Protein AF-A0A359IH57-F1 (afdb_monomer_lite)

Foldseek 3Di:
DCVCVVDPQDDDDDDDVVPPVVVCVVLVPDAPPKDFDAAPVRHGLLEMEHDDCDALSVLLVVLLCVCRDVVDLPDDVVVLVVLQPPPAAAEEEQEDENHDNCSSVVQSVLSSSSNSYVSRHGYYYYDD

Sequence (128 aa):
MEFAEISDKIRVDVYDADKDTGEINELGIERVPAIALLDHSLKDTGIRFYGMPGGYEIHSLLGAVLVVSKRQTGLPEDLVRQIRRVDTPLHIQTYVTPTCPYCPSVVRLIHKMAFLNPLIRADMIEVT

Radius of gyration: 14.33 Å; chains: 1; bounding box: 34×35×44 Å

Structure (mmCIF, N/CA/C/O backbone):
data_AF-A0A359IH57-F1
#
_entry.id   AF-A0A359IH57-F1
#
loop_
_atom_site.group_PDB
_atom_site.id
_atom_site.type_symbol
_atom_site.label_atom_id
_atom_site.label_alt_id
_atom_site.label_comp_id
_atom_site.label_asym_id
_atom_site.label_entity_id
_atom_site.label_seq_id
_atom_site.pdbx_PDB_ins_code
_atom_site.Cartn_x
_atom_site.Cartn_y
_atom_site.Cartn_z
_atom_site.occupancy
_atom_site.B_iso_or_equiv
_atom_site.auth_seq_id
_atom_site.auth_comp_id
_atom_site.auth_asym_id
_atom_site.auth_atom_id
_atom_site.pdbx_PDB_model_num
ATOM 1 N N . MET A 1 1 ? 0.859 -11.803 -13.546 1.00 56.28 1 MET A N 1
ATOM 2 C CA . MET A 1 1 ? 1.321 -11.845 -12.142 1.00 56.28 1 MET A CA 1
ATOM 3 C C . MET A 1 1 ? 0.678 -13.065 -11.504 1.00 56.28 1 MET A C 1
ATOM 5 O O . MET A 1 1 ? -0.543 -13.095 -11.432 1.00 56.28 1 MET A O 1
ATOM 9 N N . GLU A 1 2 ? 1.465 -14.064 -11.096 1.00 66.00 2 GLU A N 1
ATOM 10 C CA . GLU A 1 2 ? 0.986 -15.371 -10.582 1.00 66.00 2 GLU A CA 1
ATOM 11 C C . GLU A 1 2 ? -0.013 -15.250 -9.413 1.00 66.00 2 GLU A C 1
ATOM 13 O O . GLU A 1 2 ? -0.796 -16.150 -9.145 1.00 66.00 2 GLU A O 1
ATOM 18 N N . PHE A 1 3 ? -0.049 -14.097 -8.742 1.00 69.56 3 PHE A N 1
ATOM 19 C CA . PHE A 1 3 ? -0.936 -13.797 -7.619 1.00 69.56 3 PHE A CA 1
ATOM 20 C C . PHE A 1 3 ? -2.441 -13.958 -7.917 1.00 69.56 3 PHE A C 1
ATOM 22 O O . PHE A 1 3 ? -3.204 -14.303 -7.016 1.00 69.56 3 PHE A O 1
ATOM 29 N N . ALA A 1 4 ? -2.873 -13.733 -9.164 1.00 71.56 4 ALA A N 1
ATOM 30 C CA . ALA A 1 4 ? -4.265 -13.945 -9.581 1.00 71.56 4 ALA A CA 1
ATOM 31 C C . ALA A 1 4 ? -4.644 -15.435 -9.656 1.00 71.56 4 ALA A C 1
ATOM 33 O O . ALA A 1 4 ? -5.810 -15.787 -9.527 1.00 71.56 4 ALA A O 1
ATOM 34 N N . GLU A 1 5 ? -3.665 -16.321 -9.833 1.00 82.19 5 GLU A N 1
ATOM 35 C CA . GLU A 1 5 ? -3.894 -17.763 -9.982 1.00 82.19 5 GLU A CA 1
ATOM 36 C C . GLU A 1 5 ? -4.093 -18.460 -8.628 1.00 82.19 5 GLU A C 1
ATOM 38 O O . GLU A 1 5 ? -4.534 -19.605 -8.564 1.00 82.19 5 GLU A O 1
ATOM 43 N N . ILE A 1 6 ? -3.804 -17.759 -7.526 1.00 84.12 6 ILE A N 1
ATOM 44 C CA . ILE A 1 6 ? -3.858 -18.300 -6.163 1.00 84.12 6 ILE A CA 1
ATOM 45 C C . ILE A 1 6 ? -5.303 -18.359 -5.634 1.00 84.12 6 ILE A C 1
ATOM 47 O O . ILE A 1 6 ? -5.609 -19.170 -4.758 1.00 84.12 6 ILE A O 1
ATOM 51 N N . SER A 1 7 ? -6.209 -17.507 -6.130 1.00 87.56 7 SER A N 1
ATOM 52 C CA . SER A 1 7 ? -7.623 -17.518 -5.738 1.00 87.56 7 SER A CA 1
ATOM 53 C C . SER A 1 7 ? -8.517 -16.831 -6.766 1.00 87.56 7 SER A C 1
ATOM 55 O O . SER A 1 7 ? -8.234 -15.728 -7.220 1.00 87.56 7 SER A O 1
ATOM 57 N N . ASP A 1 8 ? -9.687 -17.425 -6.987 1.00 90.50 8 ASP A N 1
ATOM 58 C CA . ASP A 1 8 ? -10.836 -16.877 -7.720 1.00 90.50 8 ASP A CA 1
ATOM 59 C C . ASP A 1 8 ? -11.366 -15.526 -7.195 1.00 90.50 8 ASP A C 1
ATOM 61 O O . ASP A 1 8 ? -12.119 -14.839 -7.883 1.00 90.50 8 ASP A O 1
ATOM 65 N N . LYS A 1 9 ? -10.978 -15.117 -5.982 1.00 90.44 9 LYS A N 1
ATOM 66 C CA . LYS A 1 9 ? -11.367 -13.838 -5.363 1.00 90.44 9 LYS A CA 1
ATOM 67 C C . LYS A 1 9 ? -10.444 -12.679 -5.726 1.00 90.44 9 LYS A C 1
ATOM 69 O O . LYS A 1 9 ? -10.699 -11.553 -5.298 1.00 90.44 9 LYS A O 1
ATOM 74 N N . ILE A 1 10 ? -9.356 -12.947 -6.442 1.00 92.06 10 ILE A N 1
ATOM 75 C CA . ILE A 1 10 ? -8.351 -11.952 -6.802 1.00 92.06 10 ILE A CA 1
ATOM 76 C C . ILE A 1 10 ? -8.419 -11.731 -8.307 1.00 92.06 10 ILE A C 1
ATOM 78 O O . ILE A 1 10 ? -8.247 -12.652 -9.098 1.00 92.06 10 ILE A O 1
ATOM 82 N N . ARG A 1 11 ? -8.635 -10.477 -8.699 1.00 93.06 11 ARG A N 1
ATOM 83 C CA . ARG A 1 11 ? -8.602 -10.035 -10.092 1.00 93.06 11 ARG A CA 1
ATOM 84 C C . ARG A 1 11 ? -7.422 -9.093 -10.274 1.00 93.06 11 ARG A C 1
ATOM 86 O O . ARG A 1 11 ? -7.210 -8.215 -9.441 1.00 93.06 11 ARG A O 1
ATOM 93 N N . VAL A 1 12 ? -6.666 -9.287 -11.347 1.00 94.00 12 VAL A N 1
ATOM 94 C CA . VAL A 1 12 ? -5.527 -8.438 -11.701 1.00 94.00 12 VAL A CA 1
ATOM 95 C C . VAL A 1 12 ? -5.767 -7.893 -13.097 1.00 94.00 12 VAL A C 1
ATOM 97 O O . VAL A 1 12 ? -5.829 -8.667 -14.049 1.00 94.00 12 VAL A O 1
ATOM 100 N N . ASP A 1 13 ? -5.864 -6.572 -13.192 1.00 93.44 13 ASP A N 1
ATOM 101 C CA . ASP A 1 13 ? -5.822 -5.848 -14.458 1.00 93.44 13 ASP A CA 1
ATOM 102 C C . ASP A 1 13 ? -4.405 -5.308 -14.654 1.00 93.44 13 ASP A C 1
ATOM 104 O O . ASP A 1 13 ? -3.793 -4.804 -13.709 1.00 93.44 13 ASP A O 1
ATOM 108 N N . VAL A 1 14 ? -3.870 -5.453 -15.865 1.00 94.44 14 VAL A N 1
ATOM 109 C CA . VAL A 1 14 ? -2.531 -4.977 -16.222 1.00 94.44 14 VAL A CA 1
ATOM 110 C C . VAL A 1 14 ? -2.683 -3.896 -17.275 1.00 94.44 14 VAL A C 1
ATOM 112 O O . VAL A 1 14 ? -3.304 -4.136 -18.306 1.00 94.44 14 VAL A O 1
ATOM 115 N N . TYR A 1 15 ? -2.085 -2.743 -16.997 1.00 95.50 15 TYR A N 1
ATOM 116 C CA . TYR A 1 15 ? -2.100 -1.567 -17.856 1.00 95.50 15 TYR A CA 1
ATOM 117 C C . TYR A 1 15 ? -0.685 -1.280 -18.369 1.00 95.50 15 TYR A C 1
ATOM 119 O O . TYR A 1 15 ? 0.298 -1.431 -17.637 1.00 95.50 15 TYR A O 1
ATOM 127 N N . ASP A 1 16 ? -0.586 -0.890 -19.633 1.00 95.38 16 ASP A N 1
ATOM 128 C CA . ASP A 1 16 ? 0.622 -0.448 -20.320 1.00 95.38 16 ASP A CA 1
ATOM 129 C C . ASP A 1 16 ? 0.789 1.066 -20.126 1.00 95.38 16 ASP A C 1
ATOM 131 O O . ASP A 1 16 ? -0.102 1.854 -20.443 1.00 95.38 16 ASP A O 1
ATOM 135 N N . ALA A 1 17 ? 1.946 1.476 -19.601 1.00 92.19 17 ALA A N 1
ATOM 136 C CA . ALA A 1 17 ? 2.218 2.864 -19.234 1.00 92.19 17 ALA A CA 1
ATOM 137 C C . ALA A 1 17 ? 2.135 3.851 -20.410 1.00 92.19 17 ALA A C 1
ATOM 139 O O . ALA A 1 17 ? 1.833 5.024 -20.191 1.00 92.19 17 ALA A O 1
ATOM 140 N N . ASP A 1 18 ? 2.374 3.384 -21.637 1.00 92.44 18 ASP A N 1
ATOM 141 C CA . ASP A 1 18 ? 2.370 4.226 -22.830 1.00 92.44 18 ASP A CA 1
ATOM 142 C C . ASP A 1 18 ? 0.986 4.287 -23.494 1.00 92.44 18 ASP A C 1
ATOM 144 O O . ASP A 1 18 ? 0.684 5.243 -24.213 1.00 92.44 18 ASP A O 1
ATOM 148 N N . LYS A 1 19 ? 0.136 3.274 -23.277 1.00 95.69 19 LYS A N 1
ATOM 149 C CA . LYS A 1 19 ? -1.166 3.140 -23.956 1.00 95.69 19 LYS A CA 1
ATOM 150 C C . LYS A 1 19 ? -2.349 3.500 -23.066 1.00 95.69 19 LYS A C 1
ATOM 152 O O . LYS A 1 19 ? -3.249 4.200 -23.520 1.00 95.69 19 LYS A O 1
ATOM 157 N N . ASP A 1 20 ? -2.314 3.098 -21.802 1.00 95.12 20 ASP A N 1
ATOM 158 C CA . ASP A 1 20 ? -3.452 3.154 -20.875 1.00 95.12 20 ASP A CA 1
ATOM 159 C C . ASP A 1 20 ? -3.335 4.360 -19.927 1.00 95.12 20 ASP A C 1
ATOM 161 O O . ASP A 1 20 ? -3.554 4.299 -18.715 1.00 95.12 20 ASP A O 1
ATOM 165 N N . THR A 1 21 ? -2.903 5.492 -20.487 1.00 92.88 21 THR A N 1
ATOM 166 C CA . THR A 1 21 ? -2.606 6.710 -19.718 1.00 92.88 21 THR A CA 1
ATOM 167 C C . THR A 1 21 ? -3.836 7.282 -19.012 1.00 92.88 21 THR A C 1
ATOM 169 O O . THR A 1 21 ? -3.692 7.901 -17.958 1.00 92.88 21 THR A O 1
ATOM 172 N N . GLY A 1 22 ? -5.043 7.079 -19.551 1.00 94.12 22 GLY A N 1
ATOM 173 C CA . GLY A 1 22 ? -6.288 7.525 -18.923 1.00 94.12 22 GLY A CA 1
ATOM 174 C C . GLY A 1 22 ? -6.544 6.795 -17.607 1.00 94.12 22 GLY A C 1
ATOM 175 O O . GLY A 1 22 ? -6.659 7.422 -16.558 1.00 94.12 22 GLY A O 1
ATOM 176 N N . GLU A 1 23 ? -6.528 5.468 -17.659 1.00 92.88 23 GLU A N 1
ATOM 177 C CA . GLU A 1 23 ? -6.750 4.557 -16.540 1.00 92.88 23 GLU A CA 1
ATOM 178 C C . GLU A 1 23 ? -5.693 4.749 -15.441 1.00 92.88 23 GLU A C 1
ATOM 180 O O . GLU A 1 23 ? -6.008 4.808 -14.250 1.00 92.88 23 GLU A O 1
ATOM 185 N N . ILE A 1 24 ? -4.426 4.918 -15.833 1.00 93.75 24 ILE A N 1
ATOM 186 C CA . ILE A 1 24 ? -3.310 5.188 -14.914 1.00 93.75 24 ILE A CA 1
ATOM 187 C C . ILE A 1 24 ? -3.506 6.523 -14.182 1.00 93.75 24 ILE A C 1
ATOM 189 O O . ILE A 1 24 ? -3.310 6.593 -12.962 1.00 93.75 24 ILE A O 1
ATOM 193 N N . ASN A 1 25 ? -3.925 7.569 -14.901 1.00 93.56 25 ASN A N 1
ATOM 194 C CA . ASN A 1 25 ? -4.190 8.884 -14.319 1.00 93.56 25 ASN A CA 1
ATOM 195 C C . ASN A 1 25 ? -5.411 8.867 -13.387 1.00 93.56 25 ASN A C 1
ATOM 197 O O . ASN A 1 25 ? -5.371 9.499 -12.332 1.00 93.56 25 ASN A O 1
ATOM 201 N N . GLU A 1 26 ? -6.466 8.117 -13.719 1.00 93.50 26 GLU A N 1
ATOM 202 C CA . GLU A 1 26 ? -7.648 7.951 -12.858 1.00 93.50 26 GLU A CA 1
ATOM 203 C C . GLU A 1 26 ? -7.315 7.254 -11.532 1.00 93.50 26 GLU A C 1
ATOM 205 O O . GLU A 1 26 ? -7.825 7.637 -10.478 1.00 93.50 26 GLU A O 1
ATOM 210 N N . LEU A 1 27 ? -6.398 6.283 -11.551 1.00 93.50 27 LEU A N 1
ATOM 211 C CA . LEU A 1 27 ? -5.866 5.637 -10.344 1.00 93.50 27 LEU A CA 1
ATOM 212 C C . LEU A 1 27 ? -4.844 6.514 -9.592 1.00 93.50 27 LEU A C 1
ATOM 214 O O . LEU A 1 27 ? -4.356 6.149 -8.509 1.00 93.50 27 LEU A O 1
ATOM 218 N N . GLY A 1 28 ? -4.508 7.673 -10.164 1.00 93.38 28 GLY A N 1
ATOM 219 C CA . GLY A 1 28 ? -3.525 8.620 -9.661 1.00 93.38 28 GLY A CA 1
ATOM 220 C C . GLY A 1 28 ? -2.133 8.010 -9.550 1.00 93.38 28 GLY A C 1
ATOM 221 O O . GLY A 1 28 ? -1.437 8.301 -8.582 1.00 93.38 28 GLY A O 1
ATOM 222 N N . ILE A 1 29 ? -1.753 7.094 -10.439 1.00 95.44 29 ILE A N 1
ATOM 223 C CA . ILE A 1 29 ? -0.433 6.458 -10.437 1.00 95.44 29 ILE A CA 1
ATOM 224 C C . ILE A 1 29 ? 0.601 7.434 -11.002 1.00 95.44 29 ILE A C 1
ATOM 226 O O . ILE A 1 29 ? 0.473 7.914 -12.120 1.00 95.44 29 ILE A O 1
ATOM 230 N N . GLU A 1 30 ? 1.640 7.727 -10.218 1.00 91.56 30 GLU A N 1
ATOM 231 C CA . GLU A 1 30 ? 2.654 8.737 -10.573 1.00 91.56 30 GLU A CA 1
ATOM 232 C C . GLU A 1 30 ? 3.933 8.132 -11.164 1.00 91.56 30 GLU A C 1
ATOM 234 O O . GLU A 1 30 ? 4.746 8.830 -11.766 1.00 91.56 30 GLU A O 1
ATOM 239 N N . ARG A 1 31 ? 4.164 6.843 -10.908 1.00 92.56 31 ARG A N 1
ATOM 240 C CA . ARG A 1 31 ? 5.411 6.124 -11.187 1.00 92.56 31 ARG A CA 1
ATOM 241 C C . ARG A 1 31 ? 5.085 4.700 -11.616 1.00 92.56 31 ARG A C 1
ATOM 243 O O . ARG A 1 31 ? 4.093 4.139 -11.168 1.00 92.56 31 ARG A O 1
ATOM 250 N N . VAL A 1 32 ? 5.937 4.103 -12.441 1.00 93.75 32 VAL A N 1
ATOM 251 C CA . VAL A 1 32 ? 5.841 2.692 -12.844 1.00 93.75 32 VAL A CA 1
ATOM 252 C C . VAL A 1 32 ? 7.190 1.991 -12.618 1.00 93.75 32 VAL A C 1
ATOM 254 O O . VAL A 1 32 ? 8.221 2.661 -12.692 1.00 93.75 32 VAL A O 1
ATOM 257 N N . PRO A 1 33 ? 7.217 0.673 -12.338 1.00 94.56 33 PRO A N 1
ATOM 258 C CA . PRO A 1 33 ? 6.066 -0.219 -12.169 1.00 94.56 33 PRO A CA 1
ATOM 259 C C . PRO A 1 33 ? 5.290 0.077 -10.878 1.00 94.56 33 PRO A C 1
ATOM 261 O O . PRO A 1 33 ? 5.877 0.472 -9.869 1.00 94.56 33 PRO A O 1
ATOM 264 N N . ALA A 1 34 ? 3.968 -0.109 -10.921 1.00 96.12 34 ALA A N 1
ATOM 265 C CA . ALA A 1 34 ? 3.092 0.128 -9.780 1.00 96.12 34 ALA A CA 1
ATOM 266 C C . ALA A 1 34 ? 1.978 -0.909 -9.654 1.00 96.12 34 ALA A C 1
ATOM 268 O O . ALA A 1 34 ? 1.496 -1.456 -10.644 1.00 96.12 34 ALA A O 1
ATOM 269 N N . ILE A 1 35 ? 1.531 -1.119 -8.419 1.00 96.38 35 ILE A N 1
ATOM 270 C CA . ILE A 1 35 ? 0.332 -1.881 -8.078 1.00 96.38 35 ILE A CA 1
ATOM 271 C C . ILE A 1 35 ? -0.591 -0.958 -7.284 1.00 96.38 35 ILE A C 1
ATOM 273 O O . ILE A 1 35 ? -0.240 -0.531 -6.183 1.00 96.38 35 ILE A O 1
ATOM 277 N N . ALA A 1 36 ? -1.779 -0.681 -7.823 1.00 97.19 36 ALA A N 1
ATOM 278 C CA . ALA A 1 36 ? -2.890 -0.098 -7.077 1.00 97.19 36 ALA A CA 1
ATOM 279 C C . ALA A 1 36 ? -3.762 -1.220 -6.508 1.00 97.19 36 ALA A C 1
ATOM 281 O O . ALA A 1 36 ? -4.119 -2.154 -7.228 1.00 97.19 36 ALA A O 1
ATOM 282 N N . LEU A 1 37 ? -4.123 -1.133 -5.227 1.00 97.12 37 LEU A N 1
ATOM 283 C CA . LEU A 1 37 ? -5.049 -2.085 -4.619 1.00 97.12 37 LEU A CA 1
ATOM 284 C C . LEU A 1 37 ? -6.453 -1.477 -4.556 1.00 97.12 37 LEU A C 1
ATOM 286 O O . LEU A 1 37 ? -6.652 -0.412 -3.976 1.00 97.12 37 LEU A O 1
ATOM 290 N N . LEU A 1 38 ? -7.421 -2.171 -5.153 1.00 96.94 38 LEU A N 1
ATOM 291 C CA . LEU A 1 38 ? -8.836 -1.803 -5.135 1.00 96.94 38 LEU A CA 1
ATOM 292 C C . LEU A 1 38 ? -9.626 -2.798 -4.280 1.00 96.94 38 LEU A C 1
ATOM 294 O O . LEU A 1 38 ? -9.218 -3.949 -4.108 1.00 96.94 38 LEU A O 1
ATOM 298 N N . ASP A 1 39 ? -10.769 -2.368 -3.747 1.00 95.56 39 ASP A N 1
ATOM 299 C CA . ASP A 1 39 ? -11.692 -3.271 -3.064 1.00 95.56 39 ASP A CA 1
ATOM 300 C C . ASP A 1 39 ? -12.630 -4.009 -4.041 1.00 95.56 39 ASP A C 1
ATOM 302 O O . ASP A 1 39 ? -12.626 -3.780 -5.249 1.00 95.56 39 ASP A O 1
ATOM 306 N N . HIS A 1 40 ? -13.459 -4.914 -3.515 1.00 93.25 40 HIS A N 1
ATOM 307 C CA . HIS A 1 40 ? -14.413 -5.707 -4.305 1.00 93.25 40 HIS A CA 1
ATOM 308 C C . HIS A 1 40 ? -15.403 -4.890 -5.163 1.00 93.25 40 HIS A C 1
ATOM 310 O O . HIS A 1 40 ? -15.985 -5.438 -6.094 1.00 93.25 40 HIS A O 1
ATOM 316 N N . SER A 1 41 ? -15.613 -3.609 -4.848 1.00 94.38 41 SER A N 1
ATOM 317 C CA . SER A 1 41 ? -16.476 -2.688 -5.596 1.00 94.38 41 SER A CA 1
ATOM 318 C C . SER A 1 41 ? -15.695 -1.815 -6.581 1.00 94.38 41 SER A C 1
ATOM 320 O O . SER A 1 41 ? -16.232 -0.838 -7.092 1.00 94.38 41 SER A O 1
ATOM 322 N N . LEU A 1 42 ? -14.425 -2.158 -6.829 1.00 94.19 42 LEU A N 1
ATOM 323 C CA . LEU A 1 42 ? -13.458 -1.369 -7.597 1.00 94.19 42 LEU A CA 1
ATOM 324 C C . LEU A 1 42 ? -13.192 0.012 -6.992 1.00 94.19 42 LEU A C 1
ATOM 326 O O . LEU A 1 42 ? -12.679 0.905 -7.663 1.00 94.19 42 LEU A O 1
ATOM 330 N N . LYS A 1 43 ? -13.506 0.190 -5.704 1.00 95.12 43 LYS A N 1
ATOM 331 C CA . LYS A 1 43 ? -13.197 1.424 -5.002 1.00 95.12 43 LYS A CA 1
ATOM 332 C C . LYS A 1 43 ? -11.720 1.445 -4.648 1.00 95.12 43 LYS A C 1
ATOM 334 O O . LYS A 1 43 ? -11.187 0.501 -4.062 1.00 95.12 43 LYS A O 1
ATOM 339 N N . ASP A 1 44 ? -11.099 2.573 -4.943 1.00 96.38 44 ASP A N 1
ATOM 340 C CA . ASP A 1 44 ? -9.736 2.863 -4.549 1.00 96.38 44 ASP A CA 1
ATOM 341 C C . ASP A 1 44 ? -9.560 2.878 -3.020 1.00 96.38 44 ASP A C 1
ATOM 343 O O . ASP A 1 44 ? -10.302 3.547 -2.293 1.00 96.38 44 ASP A O 1
ATOM 347 N N . THR A 1 45 ? -8.576 2.119 -2.529 1.00 97.62 45 THR A N 1
ATOM 348 C CA . THR A 1 45 ? -8.255 2.018 -1.101 1.00 97.62 45 THR A CA 1
ATOM 349 C C . THR A 1 45 ? -7.141 2.965 -0.655 1.00 97.62 45 THR A C 1
ATOM 351 O O . THR A 1 45 ? -6.728 2.893 0.500 1.00 97.62 45 THR A O 1
ATOM 354 N N . GLY A 1 46 ? -6.577 3.772 -1.557 1.00 97.19 46 GLY A N 1
ATOM 355 C CA . GLY A 1 46 ? -5.438 4.646 -1.256 1.00 97.19 46 GLY A CA 1
ATOM 356 C C . GLY A 1 46 ? -4.092 3.917 -1.115 1.00 97.19 46 GLY A C 1
ATOM 357 O O . GLY A 1 46 ? -3.094 4.562 -0.822 1.00 97.19 46 GLY A O 1
ATOM 358 N N . ILE A 1 47 ? -4.033 2.597 -1.333 1.00 98.38 47 ILE A N 1
ATOM 359 C CA . ILE A 1 47 ? -2.821 1.770 -1.176 1.00 98.38 47 ILE A CA 1
ATOM 360 C C . ILE A 1 47 ? -2.105 1.618 -2.520 1.00 98.38 47 ILE A C 1
ATOM 362 O O . ILE A 1 47 ? -2.743 1.247 -3.510 1.00 98.38 47 ILE A O 1
ATOM 366 N N . ARG A 1 48 ? -0.797 1.897 -2.558 1.00 97.81 48 ARG A N 1
ATOM 367 C CA . ARG A 1 48 ? 0.071 1.691 -3.724 1.00 97.81 48 ARG A CA 1
ATOM 368 C C . ARG A 1 48 ? 1.379 1.021 -3.343 1.00 97.81 48 ARG A C 1
ATOM 370 O O . ARG A 1 48 ? 1.963 1.305 -2.302 1.00 97.81 48 ARG A O 1
ATOM 377 N N . PHE A 1 49 ? 1.871 0.200 -4.257 1.00 97.31 49 PHE A N 1
ATOM 378 C CA . PHE A 1 49 ? 3.242 -0.291 -4.259 1.00 97.31 49 PHE A CA 1
ATOM 379 C C . PHE A 1 49 ? 3.918 0.221 -5.524 1.00 97.31 49 PHE A C 1
ATOM 381 O O . PHE A 1 49 ? 3.411 -0.028 -6.612 1.00 97.31 49 PHE A O 1
ATOM 388 N N . TYR A 1 50 ? 5.038 0.919 -5.385 1.00 96.75 50 TYR A N 1
ATOM 389 C CA . TYR A 1 50 ? 5.915 1.321 -6.477 1.00 96.75 50 TYR A CA 1
ATOM 390 C C . TYR A 1 50 ? 7.201 0.504 -6.414 1.00 96.75 50 TYR A C 1
ATOM 392 O O . TYR A 1 50 ? 7.837 0.430 -5.359 1.00 96.75 50 TYR A O 1
ATOM 400 N N . GLY A 1 51 ? 7.571 -0.097 -7.543 1.00 93.44 51 GLY A N 1
ATOM 401 C CA . GLY A 1 51 ? 8.601 -1.133 -7.606 1.00 93.44 51 GLY A CA 1
ATOM 402 C C . GLY A 1 51 ? 8.020 -2.545 -7.507 1.00 93.44 51 GLY A C 1
ATOM 403 O O . GLY A 1 51 ? 6.813 -2.762 -7.646 1.00 93.44 51 GLY A O 1
ATOM 404 N N . MET A 1 52 ? 8.893 -3.521 -7.282 1.00 89.88 52 MET A N 1
ATOM 405 C CA . MET A 1 52 ? 8.538 -4.924 -7.117 1.00 89.88 52 MET A CA 1
ATOM 406 C C . MET A 1 52 ? 8.456 -5.257 -5.617 1.00 89.88 52 MET A C 1
ATOM 408 O O . MET A 1 52 ? 9.480 -5.265 -4.938 1.00 89.88 52 MET A O 1
ATOM 412 N N . PRO A 1 53 ? 7.277 -5.607 -5.062 1.00 81.88 53 PRO A N 1
ATOM 413 C CA . PRO A 1 53 ? 7.145 -6.001 -3.655 1.00 81.88 53 PRO A CA 1
ATOM 414 C C . PRO A 1 53 ? 7.648 -7.441 -3.420 1.00 81.88 53 PRO A C 1
ATOM 416 O O . PRO A 1 53 ? 6.906 -8.324 -2.990 1.00 81.88 53 PRO A O 1
ATOM 419 N N . GLY A 1 54 ? 8.909 -7.696 -3.765 1.00 81.75 54 GLY A N 1
ATOM 420 C CA . GLY A 1 54 ? 9.618 -8.949 -3.525 1.00 81.75 54 GLY A CA 1
ATOM 421 C C . GLY A 1 54 ? 10.314 -8.974 -2.161 1.00 81.75 54 GLY A C 1
ATOM 422 O O . GLY A 1 54 ? 10.186 -8.059 -1.347 1.00 81.75 54 GLY A O 1
ATOM 423 N N . GLY A 1 55 ? 11.065 -10.044 -1.887 1.00 83.88 55 GLY A N 1
ATOM 424 C CA . GLY A 1 55 ? 11.795 -10.186 -0.623 1.00 83.88 55 GLY A CA 1
ATOM 425 C C . GLY A 1 55 ? 10.856 -10.157 0.586 1.00 83.88 55 GLY A C 1
ATOM 426 O O . GLY A 1 55 ? 9.852 -10.867 0.610 1.00 83.88 55 GLY A O 1
ATOM 427 N N . TYR A 1 56 ? 11.158 -9.323 1.584 1.00 84.75 56 TYR A N 1
ATOM 428 C CA . TYR A 1 56 ? 10.299 -9.179 2.763 1.00 84.75 56 TYR A CA 1
ATOM 429 C C . TYR A 1 56 ? 8.979 -8.438 2.482 1.00 84.75 56 TYR A C 1
ATOM 431 O O . TYR A 1 56 ? 8.012 -8.611 3.231 1.00 84.75 56 TYR A O 1
ATOM 439 N N . GLU A 1 57 ? 8.891 -7.658 1.402 1.00 90.00 57 GLU A N 1
ATOM 440 C CA . GLU A 1 57 ? 7.708 -6.843 1.093 1.00 90.00 57 GLU A CA 1
ATOM 441 C C . GLU A 1 57 ? 6.556 -7.641 0.467 1.00 90.00 57 GLU A C 1
ATOM 443 O O . GLU A 1 57 ? 5.412 -7.175 0.467 1.00 90.00 57 GLU A O 1
ATOM 448 N N . ILE A 1 58 ? 6.777 -8.906 0.082 1.00 90.12 58 ILE A N 1
ATOM 449 C CA . ILE A 1 58 ? 5.673 -9.801 -0.303 1.00 90.12 58 ILE A CA 1
ATOM 450 C C . ILE A 1 58 ? 4.657 -9.959 0.838 1.00 90.12 58 ILE A C 1
ATOM 452 O O . ILE A 1 58 ? 3.447 -10.054 0.619 1.00 90.12 58 ILE A O 1
ATOM 456 N N . HIS A 1 59 ? 5.131 -9.906 2.088 1.00 90.88 59 HIS A N 1
ATOM 457 C CA . HIS A 1 59 ? 4.278 -9.937 3.272 1.00 90.88 59 HIS A CA 1
ATOM 458 C C . HIS A 1 59 ? 3.431 -8.669 3.421 1.00 90.88 59 HIS A C 1
ATOM 460 O O . HIS A 1 59 ? 2.332 -8.728 3.981 1.00 90.88 59 HIS A O 1
ATOM 466 N N . SER A 1 60 ? 3.912 -7.526 2.933 1.00 94.50 60 SER A N 1
ATOM 467 C CA . SER A 1 60 ? 3.148 -6.279 2.910 1.00 94.50 60 SER A CA 1
ATOM 468 C C . SER A 1 60 ? 2.034 -6.329 1.876 1.00 94.50 60 SER A C 1
ATOM 470 O O . SER A 1 60 ? 0.906 -5.949 2.199 1.00 94.5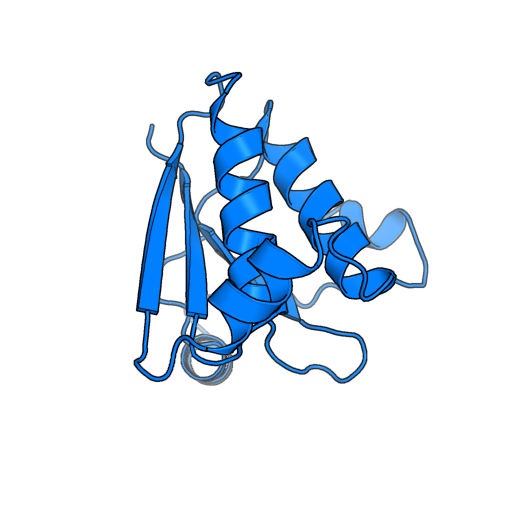0 60 SER A O 1
ATOM 472 N N . LEU A 1 61 ? 2.308 -6.870 0.683 1.00 94.88 61 LEU A N 1
ATOM 473 C CA . LEU A 1 61 ? 1.292 -7.087 -0.349 1.00 94.88 61 LEU A CA 1
ATOM 474 C C . LEU A 1 61 ? 0.199 -8.049 0.135 1.00 94.88 61 LEU A C 1
ATOM 476 O O . LEU A 1 61 ? -0.980 -7.693 0.140 1.00 94.88 61 LEU A O 1
ATOM 480 N N . LEU A 1 62 ? 0.583 -9.228 0.638 1.00 93.38 62 LEU A N 1
ATOM 481 C CA . LEU A 1 62 ? -0.358 -10.202 1.204 1.00 93.38 62 LEU A CA 1
ATOM 482 C C . LEU A 1 62 ? -1.174 -9.604 2.357 1.00 93.38 62 LEU A C 1
ATOM 484 O O . LEU A 1 62 ? -2.388 -9.790 2.433 1.00 93.38 62 LEU A O 1
ATOM 488 N N . GLY A 1 63 ? -0.520 -8.854 3.248 1.00 94.81 63 GLY A N 1
ATOM 489 C CA . GLY A 1 63 ? -1.181 -8.180 4.360 1.00 94.81 63 GLY A CA 1
ATOM 490 C C . GLY A 1 63 ? -2.223 -7.159 3.899 1.00 94.81 63 GLY A C 1
ATOM 491 O O . GLY A 1 63 ? -3.325 -7.132 4.446 1.00 94.81 63 GLY A O 1
ATOM 492 N N . ALA A 1 64 ? -1.901 -6.353 2.885 1.00 96.81 64 ALA A N 1
ATOM 493 C CA . ALA A 1 64 ? -2.825 -5.375 2.319 1.00 96.81 64 ALA A CA 1
ATOM 494 C C . ALA A 1 64 ? -4.042 -6.058 1.677 1.00 96.81 64 ALA A C 1
ATOM 496 O O . ALA A 1 64 ? -5.178 -5.708 1.996 1.00 96.81 64 ALA A O 1
ATOM 497 N N . VAL A 1 65 ? -3.821 -7.097 0.866 1.00 95.50 65 VAL A N 1
ATOM 498 C CA . VAL A 1 65 ? -4.895 -7.889 0.242 1.00 95.50 65 VAL A CA 1
ATOM 499 C C . VAL A 1 65 ? -5.819 -8.499 1.298 1.00 95.50 65 VAL A C 1
ATOM 501 O O . VAL A 1 65 ? -7.039 -8.403 1.180 1.00 95.50 65 VAL A O 1
ATOM 504 N N . LEU A 1 66 ? -5.267 -9.068 2.374 1.00 95.31 66 LEU A N 1
ATOM 505 C CA . LEU A 1 66 ? -6.064 -9.631 3.468 1.00 95.31 66 LEU A CA 1
ATOM 506 C C . LEU A 1 66 ? -6.891 -8.571 4.202 1.00 95.31 66 LEU A C 1
ATOM 508 O O . LEU A 1 66 ? -8.046 -8.837 4.539 1.00 95.31 66 LEU A O 1
ATOM 512 N N . VAL A 1 67 ? -6.326 -7.385 4.449 1.00 97.12 67 VAL A N 1
ATOM 513 C CA . VAL A 1 67 ? -7.045 -6.270 5.086 1.00 97.12 67 VAL A CA 1
ATOM 514 C C . VAL A 1 67 ? -8.214 -5.821 4.217 1.00 97.12 67 VAL A C 1
ATOM 516 O O . VAL A 1 67 ? -9.329 -5.708 4.725 1.00 97.12 67 VAL A O 1
ATOM 519 N N . VAL A 1 68 ? -7.982 -5.623 2.917 1.00 97.00 68 VAL A N 1
ATOM 520 C CA . VAL A 1 68 ? -9.019 -5.195 1.967 1.00 97.00 68 VAL A CA 1
ATOM 521 C C . VAL A 1 68 ? -10.097 -6.268 1.814 1.00 97.00 68 VAL A C 1
ATOM 523 O O . VAL A 1 68 ? -11.285 -5.961 1.896 1.00 97.00 68 VAL A O 1
ATOM 526 N N . SER A 1 69 ? -9.697 -7.536 1.690 1.00 95.25 69 SER A N 1
ATOM 527 C CA . SER A 1 69 ? -10.607 -8.677 1.551 1.00 95.25 69 SER A CA 1
ATOM 528 C C . SER A 1 69 ? -11.494 -8.874 2.785 1.00 95.25 69 SER A C 1
ATOM 530 O O . SER A 1 69 ? -12.709 -9.011 2.663 1.00 95.25 69 SER A O 1
ATOM 532 N N . LYS A 1 70 ? -10.911 -8.851 3.991 1.00 95.06 70 LYS A N 1
ATOM 533 C CA . LYS A 1 70 ? -11.656 -9.050 5.248 1.00 95.06 70 LYS A CA 1
ATOM 534 C C . LYS A 1 70 ? -12.338 -7.784 5.755 1.00 95.06 70 LYS A C 1
ATOM 536 O O . LYS A 1 70 ? -13.155 -7.865 6.669 1.00 95.06 70 LYS A O 1
ATOM 541 N N . ARG A 1 71 ? -11.969 -6.619 5.218 1.00 95.31 71 ARG A N 1
ATOM 542 C CA . ARG A 1 71 ? -12.355 -5.288 5.708 1.00 95.31 71 ARG A CA 1
ATOM 543 C C . ARG A 1 71 ? -12.040 -5.085 7.197 1.00 95.31 71 ARG A C 1
ATOM 545 O O . ARG A 1 71 ? -12.766 -4.400 7.913 1.00 95.31 71 ARG A O 1
ATOM 552 N N . GLN A 1 72 ? -10.949 -5.692 7.666 1.00 94.12 72 GLN A N 1
ATOM 553 C CA . GLN A 1 72 ? -10.517 -5.681 9.065 1.00 94.12 72 GLN A CA 1
ATOM 554 C C . GLN A 1 72 ? -9.029 -5.345 9.156 1.00 94.12 72 GLN A C 1
ATOM 556 O O . GLN A 1 72 ? -8.195 -6.003 8.538 1.00 94.12 72 GLN A O 1
ATOM 561 N N . THR A 1 73 ? -8.682 -4.342 9.965 1.00 95.06 73 THR A N 1
ATOM 562 C CA . THR A 1 73 ? -7.287 -3.905 10.136 1.00 95.06 73 THR A CA 1
ATOM 563 C C . THR A 1 73 ? -6.584 -4.557 11.324 1.00 95.06 73 THR A C 1
ATOM 565 O O . THR A 1 73 ? -5.352 -4.601 11.357 1.00 95.06 73 THR A O 1
ATOM 568 N N . GLY A 1 74 ? -7.340 -5.057 12.308 1.00 95.38 74 GLY A N 1
ATOM 569 C CA . GLY A 1 74 ? -6.795 -5.576 13.567 1.00 95.38 74 GLY A CA 1
ATOM 570 C C . GLY A 1 74 ? -6.085 -4.514 14.417 1.00 95.38 74 GLY A C 1
ATOM 571 O O . GLY A 1 74 ? -5.252 -4.869 15.244 1.00 95.38 74 GLY A O 1
ATOM 572 N N . LEU A 1 75 ? -6.348 -3.224 14.172 1.00 96.75 75 LEU A N 1
ATOM 573 C CA . LEU A 1 75 ? -5.825 -2.132 14.992 1.00 96.75 75 LEU A CA 1
ATOM 574 C C . LEU A 1 75 ? -6.706 -1.920 16.237 1.00 96.75 75 LEU A C 1
ATOM 576 O O . LEU A 1 75 ? -7.921 -2.108 16.141 1.00 96.75 75 LEU A O 1
ATOM 580 N N . PRO A 1 76 ? -6.122 -1.489 17.371 1.00 97.62 76 PRO A N 1
ATOM 581 C CA . PRO A 1 76 ? -6.877 -1.048 18.541 1.00 97.62 76 PRO A CA 1
ATOM 582 C C . PRO A 1 76 ? -7.917 0.029 18.196 1.00 97.62 76 PRO A C 1
ATOM 584 O O . PRO A 1 76 ? -7.690 0.874 17.326 1.00 97.62 76 PRO A O 1
ATOM 587 N N . GLU A 1 77 ? -9.074 0.009 18.860 1.00 97.19 77 GLU A N 1
ATOM 588 C CA . GLU A 1 77 ? -10.186 0.902 18.509 1.00 97.19 77 GLU A CA 1
ATOM 589 C C . GLU A 1 77 ? -9.873 2.389 18.708 1.00 97.19 77 GLU A C 1
ATOM 591 O O . GLU A 1 77 ? -10.370 3.235 17.966 1.00 97.19 77 GLU A O 1
ATOM 596 N N . ASP A 1 78 ? -9.075 2.725 19.718 1.00 97.44 78 ASP A N 1
ATOM 597 C CA . ASP A 1 78 ? -8.592 4.080 19.971 1.00 97.44 78 ASP A CA 1
ATOM 598 C C . ASP A 1 78 ? -7.774 4.604 18.790 1.00 97.44 78 ASP A C 1
ATOM 600 O O . ASP A 1 78 ? -8.050 5.703 18.303 1.00 97.44 78 ASP A O 1
ATOM 604 N N . LEU A 1 79 ? -6.879 3.776 18.249 1.00 96.69 79 LEU A N 1
ATOM 605 C CA . LEU A 1 79 ? -6.105 4.109 17.060 1.00 96.69 79 LEU A CA 1
ATOM 606 C C . LEU A 1 79 ? -6.998 4.231 15.817 1.00 96.69 79 LEU A C 1
ATOM 608 O O . LEU A 1 79 ? -6.858 5.177 15.044 1.00 96.69 79 LEU A O 1
ATOM 612 N N . VAL A 1 80 ? -7.973 3.331 15.640 1.00 97.94 80 VAL A N 1
ATOM 613 C CA . VAL A 1 80 ? -8.954 3.435 14.542 1.00 97.94 80 VAL A CA 1
ATOM 614 C C . VAL A 1 80 ? -9.724 4.757 14.620 1.00 97.94 80 VAL A C 1
ATOM 616 O O . VAL A 1 80 ? -9.911 5.420 13.597 1.00 97.94 80 VAL A O 1
ATOM 619 N N . ARG A 1 81 ? -10.150 5.175 15.820 1.00 97.88 81 ARG A N 1
ATOM 620 C CA . ARG A 1 81 ? -10.820 6.469 16.027 1.00 97.88 81 ARG A CA 1
ATOM 621 C C . ARG A 1 81 ? -9.906 7.645 15.695 1.00 97.88 81 ARG A C 1
ATOM 623 O O . ARG A 1 81 ? -10.385 8.602 15.098 1.00 97.88 81 ARG A O 1
ATOM 630 N N . GLN A 1 82 ? -8.624 7.587 16.051 1.00 97.62 82 GLN A N 1
ATOM 631 C CA . GLN A 1 82 ? -7.656 8.635 15.710 1.00 97.62 82 GLN A CA 1
ATOM 632 C C . GLN A 1 82 ? -7.444 8.749 14.197 1.00 97.62 82 GLN A C 1
ATOM 634 O O . GLN A 1 82 ? -7.551 9.842 13.652 1.00 97.62 82 GLN A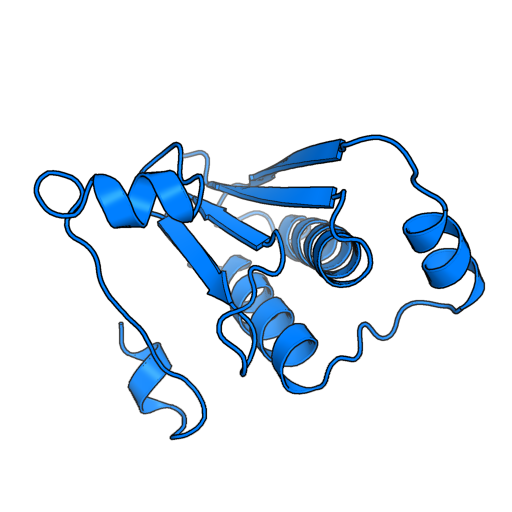 O 1
ATOM 639 N N . ILE A 1 83 ? -7.234 7.628 13.504 1.00 97.81 83 ILE A N 1
ATOM 640 C CA . ILE A 1 83 ? -7.024 7.606 12.047 1.00 97.81 83 ILE A CA 1
ATOM 641 C C . ILE A 1 83 ? -8.243 8.169 11.306 1.00 97.81 83 ILE A C 1
ATOM 643 O O . ILE A 1 83 ? -8.101 8.964 10.380 1.00 97.81 83 ILE A O 1
ATOM 647 N N . ARG A 1 84 ? -9.459 7.804 11.732 1.00 97.38 84 ARG A N 1
ATOM 648 C CA . ARG A 1 84 ? -10.707 8.310 11.134 1.00 97.38 84 ARG A CA 1
ATOM 649 C C . ARG A 1 84 ? -10.964 9.798 11.381 1.00 97.38 84 ARG A C 1
ATOM 651 O O . ARG A 1 84 ? -11.803 10.367 10.697 1.00 97.38 84 ARG A O 1
ATOM 658 N N . ARG A 1 85 ? -10.294 10.411 12.363 1.00 97.81 85 ARG A N 1
ATOM 659 C CA . ARG A 1 85 ? -10.410 11.848 12.665 1.00 97.81 85 ARG A CA 1
ATOM 660 C C . ARG A 1 85 ? -9.509 12.725 11.804 1.00 97.81 85 ARG A C 1
ATOM 662 O O . ARG A 1 85 ? -9.672 13.935 11.857 1.00 97.81 85 ARG A O 1
ATOM 669 N N . VAL A 1 86 ? -8.577 12.144 11.046 1.00 97.75 86 VAL A N 1
ATOM 670 C CA . VAL A 1 86 ? -7.801 12.898 10.056 1.00 97.75 86 VAL A CA 1
ATOM 671 C C . VAL A 1 86 ? -8.776 13.496 9.040 1.00 97.75 86 VAL A C 1
ATOM 673 O O . VAL A 1 86 ? -9.478 12.759 8.349 1.00 97.75 86 VAL A O 1
ATOM 676 N N . ASP A 1 87 ? -8.817 14.821 8.985 1.00 97.75 87 ASP A N 1
ATOM 677 C CA . ASP A 1 87 ? -9.739 15.652 8.202 1.00 97.75 87 ASP A CA 1
ATOM 678 C C . ASP A 1 87 ? -9.028 16.451 7.097 1.00 97.75 87 ASP A C 1
ATOM 680 O O . ASP A 1 87 ? -9.653 17.214 6.362 1.00 97.75 87 ASP A O 1
ATOM 684 N N . THR A 1 88 ? -7.722 16.234 6.944 1.00 97.62 88 THR A N 1
ATOM 685 C CA . THR A 1 88 ? -6.883 16.827 5.903 1.00 97.62 88 THR A CA 1
ATOM 686 C C . THR A 1 88 ? -6.266 15.729 5.039 1.00 97.62 88 THR A C 1
ATOM 688 O O . THR A 1 88 ? -5.956 14.650 5.555 1.00 97.62 88 THR A O 1
ATOM 691 N N . PRO A 1 89 ? -6.083 15.960 3.726 1.00 98.00 89 PRO A N 1
ATOM 692 C CA . PRO A 1 89 ? -5.401 14.999 2.871 1.00 98.00 89 PRO A CA 1
ATOM 693 C C . PRO A 1 89 ? -3.979 14.711 3.368 1.00 98.00 89 PRO A C 1
ATOM 695 O O . PRO A 1 89 ? -3.184 15.630 3.561 1.00 98.00 89 PRO A O 1
ATOM 698 N N . LEU A 1 90 ? -3.653 13.430 3.546 1.00 98.00 90 LEU A N 1
ATOM 699 C CA . LEU A 1 90 ? -2.321 12.956 3.911 1.00 98.00 90 LEU A CA 1
ATOM 700 C C . LEU A 1 90 ? -1.805 12.010 2.836 1.00 98.00 90 LEU A C 1
ATOM 702 O O . LEU A 1 90 ? -2.424 10.991 2.539 1.00 98.00 90 LEU A O 1
ATOM 706 N N . HIS A 1 91 ? -0.626 12.310 2.307 1.00 97.81 91 HIS A N 1
ATOM 707 C CA . HIS A 1 91 ? 0.092 11.427 1.398 1.00 97.81 91 HIS A CA 1
ATOM 708 C C . HIS A 1 91 ? 1.357 10.931 2.086 1.00 97.81 91 HIS A C 1
ATOM 710 O O . HIS A 1 91 ? 2.270 11.704 2.364 1.00 97.81 91 HIS A O 1
ATOM 716 N N . ILE A 1 92 ? 1.383 9.643 2.418 1.00 98.12 92 ILE A N 1
ATOM 717 C CA . ILE A 1 92 ? 2.465 9.023 3.176 1.00 98.12 92 ILE A CA 1
ATOM 718 C C . ILE A 1 92 ? 3.262 8.120 2.239 1.00 98.12 92 ILE A C 1
ATOM 720 O O . ILE A 1 92 ? 2.718 7.179 1.663 1.00 98.12 92 ILE A O 1
ATOM 724 N N . GLN A 1 93 ? 4.560 8.391 2.122 1.00 97.38 93 GLN A N 1
ATOM 725 C CA . GLN A 1 93 ? 5.492 7.626 1.297 1.00 97.38 93 GLN A CA 1
ATOM 726 C C . GLN A 1 93 ? 6.485 6.880 2.187 1.00 97.38 93 GLN A C 1
ATOM 728 O O . GLN A 1 93 ? 7.209 7.490 2.974 1.00 97.38 93 GLN A O 1
ATOM 733 N N . THR A 1 94 ? 6.515 5.556 2.062 1.00 96.12 94 THR A N 1
ATOM 734 C CA . THR A 1 94 ? 7.411 4.675 2.814 1.00 96.12 94 THR A CA 1
ATOM 735 C C . THR A 1 94 ? 8.469 4.124 1.879 1.00 96.12 94 THR A C 1
ATOM 737 O O . THR A 1 94 ? 8.167 3.293 1.028 1.00 96.12 94 THR A O 1
ATOM 740 N N . TYR A 1 95 ? 9.706 4.579 2.047 1.00 94.88 95 TYR A N 1
ATOM 741 C CA . TYR A 1 95 ? 10.843 4.113 1.260 1.00 94.88 95 TYR A CA 1
ATOM 742 C C . TYR A 1 95 ? 11.431 2.850 1.895 1.00 94.88 95 TYR A C 1
ATOM 744 O O . TYR A 1 95 ? 11.738 2.844 3.089 1.00 94.88 95 TYR A O 1
ATOM 752 N N . VAL A 1 96 ? 11.560 1.779 1.113 1.00 93.12 96 VAL A N 1
ATOM 753 C CA . VAL A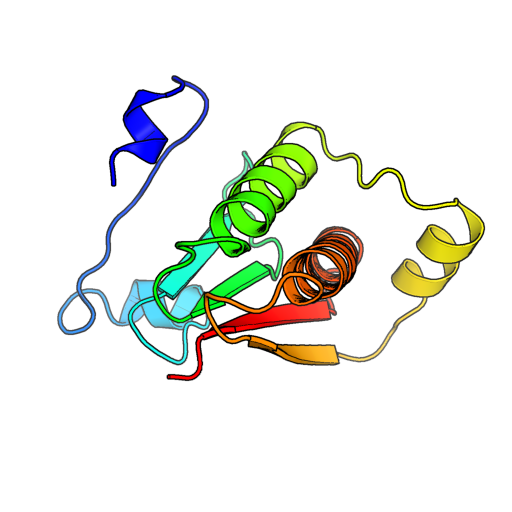 1 96 ? 11.967 0.452 1.596 1.00 93.12 96 VAL A CA 1
ATOM 754 C C . VAL A 1 96 ? 13.075 -0.131 0.733 1.00 93.12 96 VAL A C 1
ATOM 756 O O . VAL A 1 96 ? 13.097 0.079 -0.474 1.00 93.12 96 VAL A O 1
ATOM 759 N N . THR A 1 97 ? 13.969 -0.907 1.342 1.00 90.38 97 THR A N 1
ATOM 760 C CA . THR A 1 97 ? 14.892 -1.782 0.607 1.00 90.38 97 THR A CA 1
ATOM 761 C C . THR A 1 97 ? 14.403 -3.233 0.708 1.00 90.38 97 THR A C 1
ATOM 763 O O . THR A 1 97 ? 13.879 -3.617 1.761 1.00 90.38 97 THR A O 1
ATOM 766 N N . PRO A 1 98 ? 14.604 -4.085 -0.316 1.00 82.56 98 PRO A N 1
ATOM 767 C CA . PRO A 1 98 ? 14.077 -5.460 -0.324 1.00 82.56 98 PRO A CA 1
ATOM 768 C C . PRO A 1 98 ? 14.540 -6.344 0.844 1.00 82.56 98 PRO A C 1
ATOM 770 O O . PRO A 1 98 ? 13.891 -7.334 1.194 1.00 82.56 98 PRO A O 1
ATOM 773 N N . THR A 1 99 ?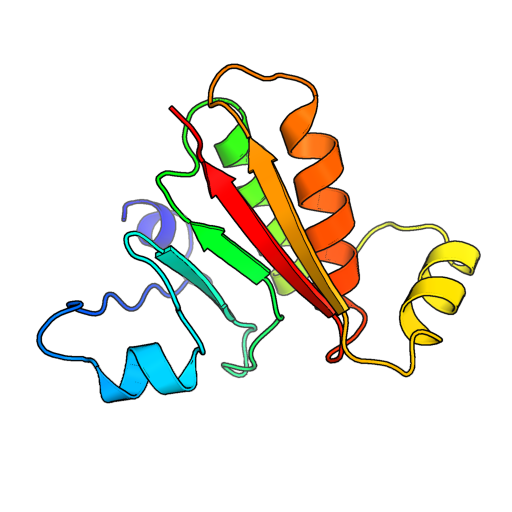 15.680 -6.001 1.447 1.00 86.06 99 THR A N 1
ATOM 774 C CA . THR A 1 99 ? 16.324 -6.753 2.530 1.00 86.06 99 THR A CA 1
ATOM 775 C C . THR A 1 99 ? 16.012 -6.209 3.925 1.00 86.06 99 THR A C 1
ATOM 777 O O . THR A 1 99 ? 16.432 -6.814 4.910 1.00 86.06 99 THR A O 1
ATOM 780 N N . CYS A 1 100 ? 15.269 -5.104 4.042 1.00 88.06 100 CYS A N 1
ATOM 781 C CA . CYS A 1 100 ? 14.903 -4.498 5.320 1.00 88.06 100 CYS A CA 1
ATOM 782 C C . CYS A 1 100 ? 13.838 -5.338 6.057 1.00 88.06 100 CYS A C 1
ATOM 784 O O . CYS A 1 100 ? 12.684 -5.377 5.630 1.00 88.06 100 CYS A O 1
ATOM 786 N N . PRO A 1 101 ? 14.147 -5.953 7.214 1.00 87.25 101 PRO A N 1
ATOM 787 C CA . PRO A 1 101 ? 13.188 -6.820 7.904 1.00 87.25 101 PRO A CA 1
ATOM 788 C C . PRO A 1 101 ? 12.104 -6.040 8.670 1.00 87.25 101 PRO A C 1
ATOM 790 O O . PRO A 1 101 ? 11.057 -6.591 9.007 1.00 87.25 101 PRO A O 1
ATOM 793 N N . TYR A 1 102 ? 12.338 -4.757 8.964 1.00 88.62 102 TYR A N 1
ATOM 794 C CA . TYR A 1 102 ? 11.426 -3.920 9.756 1.00 88.62 102 TYR A CA 1
ATOM 795 C C . TYR A 1 102 ? 10.418 -3.149 8.899 1.00 88.62 102 TYR A C 1
ATOM 797 O O . TYR A 1 102 ? 9.309 -2.856 9.360 1.00 88.62 102 TYR A O 1
ATOM 805 N N . CYS A 1 103 ? 10.779 -2.871 7.647 1.00 90.81 103 CYS A N 1
ATOM 806 C CA . CYS A 1 103 ? 9.996 -2.092 6.695 1.00 90.81 103 CYS A CA 1
ATOM 807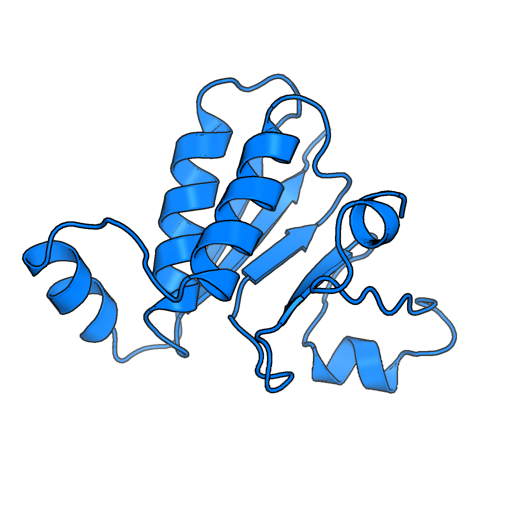 C C . CYS A 1 103 ? 8.573 -2.642 6.480 1.00 90.81 103 CYS A C 1
ATOM 809 O O . CYS A 1 103 ? 7.627 -1.852 6.591 1.00 90.81 103 CYS A O 1
ATOM 811 N N . PRO A 1 104 ? 8.352 -3.973 6.388 1.00 92.50 104 PRO A N 1
ATOM 812 C CA . PRO A 1 104 ? 7.007 -4.501 6.188 1.00 92.50 104 PRO A CA 1
ATOM 813 C C . PRO A 1 104 ? 6.027 -4.146 7.309 1.00 92.50 104 PRO A C 1
ATOM 815 O O . PRO A 1 104 ? 4.821 -4.040 7.093 1.00 92.50 104 PRO A O 1
ATOM 818 N N . SER A 1 105 ? 6.509 -3.984 8.547 1.00 93.56 105 SER A N 1
ATOM 819 C CA . SER A 1 105 ? 5.634 -3.628 9.671 1.00 93.56 105 SER A CA 1
ATOM 820 C C . SER A 1 105 ? 5.083 -2.206 9.544 1.00 93.56 105 SER A C 1
ATOM 822 O O . SER A 1 105 ? 3.897 -1.983 9.801 1.00 93.56 105 SER A O 1
ATOM 824 N N . VAL A 1 106 ? 5.921 -1.282 9.069 1.00 95.31 106 VAL A N 1
ATOM 825 C CA . VAL A 1 106 ? 5.590 0.126 8.842 1.00 95.31 106 VAL A CA 1
ATOM 826 C C . VAL A 1 106 ? 4.662 0.256 7.639 1.00 95.31 106 VAL A C 1
ATOM 828 O O . VAL A 1 106 ? 3.581 0.831 7.766 1.00 95.31 106 VAL A O 1
ATOM 831 N N . VAL A 1 107 ? 5.016 -0.375 6.515 1.00 97.25 107 VAL A N 1
ATOM 832 C CA . VAL A 1 107 ? 4.200 -0.380 5.290 1.00 97.25 107 VAL A CA 1
ATOM 833 C C . VAL A 1 107 ? 2.790 -0.895 5.581 1.00 97.25 107 VAL A C 1
ATOM 835 O O . VAL A 1 107 ? 1.802 -0.236 5.264 1.00 97.25 107 VAL A O 1
ATOM 838 N N . ARG A 1 108 ? 2.661 -2.035 6.276 1.00 96.88 108 ARG A N 1
ATOM 839 C CA . ARG A 1 108 ? 1.343 -2.591 6.629 1.00 96.88 108 ARG A CA 1
ATOM 840 C C . ARG A 1 108 ? 0.525 -1.676 7.536 1.00 96.88 108 ARG A C 1
ATOM 842 O O . ARG A 1 108 ? -0.699 -1.661 7.407 1.00 96.88 108 ARG A O 1
ATOM 849 N N . LEU A 1 109 ? 1.148 -0.965 8.476 1.00 97.38 109 LEU A N 1
ATOM 850 C CA . LEU A 1 109 ? 0.432 -0.018 9.334 1.00 97.38 109 LEU A CA 1
ATOM 851 C C . LEU A 1 109 ? -0.132 1.136 8.502 1.00 97.38 109 LEU A C 1
ATOM 853 O O . LEU A 1 109 ? -1.322 1.427 8.595 1.00 97.38 109 LEU A O 1
ATOM 857 N N . ILE A 1 110 ? 0.695 1.735 7.650 1.00 98.06 110 ILE A N 1
ATOM 858 C CA . ILE A 1 110 ? 0.306 2.878 6.823 1.00 98.06 110 ILE A CA 1
ATOM 859 C C . ILE A 1 110 ? -0.754 2.456 5.788 1.00 98.06 110 ILE A C 1
ATOM 861 O O . ILE A 1 110 ? -1.748 3.154 5.606 1.00 98.06 110 ILE A O 1
ATOM 865 N N . HIS A 1 111 ? -0.649 1.258 5.205 1.00 98.38 111 HIS A N 1
ATOM 866 C CA . HIS A 1 111 ? -1.697 0.703 4.338 1.00 98.38 111 HIS A CA 1
ATOM 867 C C . HIS A 1 111 ? -3.031 0.505 5.071 1.00 98.38 111 HIS A C 1
ATOM 869 O O . HIS A 1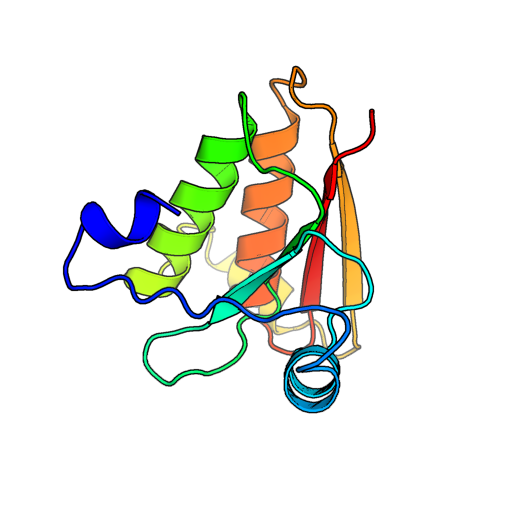 111 ? -4.091 0.802 4.523 1.00 98.38 111 HIS A O 1
ATOM 875 N N . LYS A 1 112 ? -3.013 0.060 6.335 1.00 98.31 112 LYS A N 1
ATOM 876 C CA . LYS A 1 112 ? -4.234 -0.003 7.159 1.00 98.31 112 LYS A CA 1
ATOM 877 C C . LYS A 1 112 ? -4.815 1.385 7.430 1.00 98.31 112 LYS A C 1
ATOM 879 O O . LYS A 1 112 ? -6.033 1.498 7.536 1.00 98.31 112 LYS A O 1
ATOM 884 N N . MET A 1 113 ? -3.978 2.418 7.550 1.00 98.25 113 MET A N 1
ATOM 885 C CA . MET A 1 113 ? -4.442 3.800 7.705 1.00 98.25 113 MET A CA 1
ATOM 886 C C . MET A 1 113 ? -5.170 4.283 6.448 1.00 98.25 113 MET A C 1
ATOM 888 O O . MET A 1 113 ? -6.300 4.749 6.568 1.00 98.25 113 MET A O 1
ATOM 892 N N . ALA A 1 114 ? -4.575 4.087 5.266 1.00 98.25 114 ALA A N 1
ATOM 893 C CA . ALA A 1 114 ? -5.205 4.402 3.979 1.00 98.25 114 ALA A CA 1
ATOM 894 C C . ALA A 1 114 ? -6.536 3.661 3.787 1.00 98.25 114 ALA A C 1
ATOM 896 O O . ALA A 1 114 ? -7.553 4.261 3.455 1.00 98.25 114 ALA A O 1
ATOM 897 N N . PHE A 1 115 ? -6.581 2.371 4.133 1.00 98.06 115 PHE A N 1
ATOM 898 C CA . PHE A 1 115 ? -7.824 1.602 4.077 1.00 98.06 115 PHE A CA 1
ATOM 899 C C . PHE A 1 115 ? -8.935 2.161 4.991 1.00 98.06 115 PHE A C 1
ATOM 901 O O . PHE A 1 115 ? -10.121 2.047 4.680 1.00 98.06 115 PHE A O 1
ATOM 908 N N . LEU A 1 116 ? -8.576 2.740 6.142 1.00 97.81 116 LEU A N 1
ATOM 909 C CA . LEU A 1 116 ? -9.533 3.247 7.131 1.00 97.81 116 LEU A CA 1
ATOM 910 C C . LEU A 1 116 ? -10.037 4.662 6.848 1.00 97.81 116 LEU A C 1
ATOM 912 O O . LEU A 1 116 ? -11.114 5.005 7.348 1.00 97.81 116 LEU A O 1
ATOM 916 N N . ASN A 1 117 ? -9.274 5.477 6.123 1.00 97.94 117 ASN A N 1
ATOM 917 C CA . ASN A 1 117 ? -9.606 6.872 5.873 1.00 97.94 117 ASN A CA 1
ATOM 918 C C . ASN A 1 117 ? -9.309 7.250 4.410 1.00 97.94 117 ASN A C 1
ATOM 920 O O . ASN A 1 117 ? -8.144 7.252 4.021 1.00 97.94 117 ASN A O 1
ATOM 924 N N . PRO A 1 118 ? -10.329 7.640 3.618 1.00 96.69 118 PRO A N 1
ATOM 925 C CA . PRO A 1 118 ? -10.154 7.988 2.207 1.00 96.69 118 PRO A CA 1
ATOM 926 C C . PRO A 1 118 ? -9.296 9.240 1.964 1.00 96.69 118 PRO A C 1
ATOM 928 O O . PRO A 1 118 ? -8.897 9.478 0.830 1.00 96.69 118 PRO A O 1
ATOM 931 N N . LEU A 1 119 ? -9.017 10.048 2.993 1.00 97.94 119 LEU A N 1
ATOM 932 C CA . LEU A 1 119 ? -8.099 11.187 2.900 1.00 97.94 119 LEU A CA 1
ATOM 933 C C . LEU A 1 119 ? -6.625 10.777 3.015 1.00 97.94 119 LEU A C 1
ATOM 935 O O . LEU A 1 119 ? -5.751 11.619 2.825 1.00 97.94 119 LEU A O 1
ATOM 939 N N . ILE A 1 120 ? -6.336 9.514 3.339 1.00 98.31 120 ILE A N 1
ATOM 940 C CA . ILE A 1 120 ? -4.974 9.009 3.495 1.00 98.31 120 ILE A CA 1
ATOM 941 C C . ILE A 1 120 ? -4.605 8.171 2.274 1.00 98.31 120 ILE A C 1
ATOM 943 O O . ILE A 1 120 ? -5.195 7.124 2.014 1.00 98.31 120 ILE A O 1
ATOM 947 N N . ARG A 1 121 ? -3.564 8.604 1.567 1.00 98.00 121 ARG A N 1
ATOM 948 C CA . ARG A 1 121 ? -2.894 7.840 0.519 1.00 98.00 121 ARG A CA 1
ATOM 949 C C . ARG A 1 121 ? -1.579 7.285 1.049 1.00 98.00 121 ARG A C 1
ATOM 951 O O . ARG A 1 121 ? -0.818 8.001 1.698 1.00 98.00 121 ARG A O 1
ATOM 958 N N . ALA A 1 122 ? -1.315 6.019 0.762 1.00 98.19 122 ALA A N 1
ATOM 959 C CA . ALA A 1 122 ? -0.158 5.294 1.243 1.00 98.19 122 ALA A CA 1
ATOM 960 C C . ALA A 1 122 ? 0.595 4.632 0.094 1.00 98.19 122 ALA A C 1
ATOM 962 O O . ALA A 1 122 ? 0.085 3.717 -0.553 1.00 98.19 122 ALA A O 1
ATOM 963 N N . ASP A 1 123 ? 1.832 5.071 -0.091 1.00 97.88 123 ASP A N 1
ATOM 964 C CA . ASP A 1 123 ? 2.727 4.557 -1.109 1.00 97.88 123 ASP A CA 1
ATOM 965 C C . ASP A 1 123 ? 3.891 3.824 -0.435 1.00 97.88 123 ASP A C 1
ATOM 967 O O . ASP A 1 123 ? 4.641 4.410 0.350 1.00 97.88 123 ASP A O 1
ATOM 971 N N . MET A 1 124 ? 4.079 2.551 -0.765 1.00 97.06 124 MET A N 1
ATOM 972 C CA . MET A 1 124 ? 5.361 1.875 -0.582 1.00 97.06 124 MET A CA 1
ATOM 973 C C . MET A 1 124 ? 6.232 2.157 -1.806 1.00 97.06 124 MET A C 1
ATOM 975 O O . MET A 1 124 ? 5.776 1.958 -2.928 1.00 97.06 124 MET A O 1
ATOM 979 N N . ILE A 1 125 ? 7.470 2.603 -1.608 1.00 96.38 125 ILE A N 1
ATOM 980 C CA . ILE A 1 125 ? 8.419 2.898 -2.683 1.00 96.38 125 ILE A CA 1
ATOM 981 C C . ILE A 1 125 ? 9.675 2.070 -2.453 1.00 96.38 125 ILE A C 1
ATOM 983 O O . ILE A 1 125 ? 10.394 2.276 -1.476 1.00 96.38 125 ILE A O 1
ATOM 987 N N . GLU A 1 126 ? 9.940 1.135 -3.355 1.00 93.38 126 GLU A N 1
ATOM 988 C CA . GLU A 1 126 ? 11.203 0.407 -3.371 1.00 93.38 126 GLU A CA 1
ATOM 989 C C . GLU A 1 126 ? 12.343 1.350 -3.782 1.00 93.38 126 GLU A C 1
ATOM 991 O O . GLU A 1 126 ? 12.281 2.010 -4.820 1.00 93.38 126 GLU A O 1
ATOM 996 N N . VAL A 1 127 ? 13.388 1.413 -2.957 1.00 89.25 127 VAL A N 1
ATOM 997 C CA . VAL A 1 127 ? 14.656 2.080 -3.267 1.00 89.25 127 VAL A CA 1
ATOM 998 C C . VAL A 1 127 ? 15.756 1.033 -3.348 1.00 89.25 127 VAL A C 1
ATOM 1000 O O . VAL A 1 127 ? 15.891 0.187 -2.461 1.00 89.25 127 VAL A O 1
ATOM 1003 N N . THR A 1 128 ? 16.509 1.075 -4.444 1.00 67.19 128 THR A N 1
ATOM 1004 C CA . THR A 1 128 ? 17.660 0.201 -4.706 1.00 67.19 128 THR A CA 1
ATOM 1005 C C . THR A 1 128 ? 18.955 0.968 -4.502 1.00 67.19 128 THR A C 1
ATOM 1007 O O . THR A 1 128 ? 19.003 2.147 -4.921 1.00 67.19 128 THR A O 1
#

Secondary structure (DSSP, 8-state):
-GGGGG-TT-------TTT-HHHHHHTT--SSSEEEEE-TTS-EEEEEEES---GGGHHHHHHHHHHHHHT-----HHHHHHHHT--S-EEEEEEE-TT-SSHHHHHHHHHHHHHH-TTEEEEEEE--

pLDDT: mean 93.29, std 6.78, range [56.28, 98.38]